Protein AF-A0A6C0GW89-F1 (afdb_monomer_lite)

Radius of gyration: 14.76 Å; chains: 1; bounding box: 35×14×40 Å

Secondary structure (DSSP, 8-state):
-HHHHHHHHHTS-HHHHHHHHHHHHHHHHHHHHHHHHHHHTTTTSTHHHHHHHHHHHHHHHHHHHHHHHHH--

Structure (mmCIF, N/CA/C/O backbone):
data_AF-A0A6C0GW89-F1
#
_entry.id   AF-A0A6C0GW89-F1
#
loop_
_atom_site.group_PDB
_atom_site.id
_atom_site.type_symbol
_atom_site.label_atom_id
_atom_site.label_alt_id
_atom_site.label_comp_id
_atom_site.label_asym_id
_atom_site.label_entity_id
_atom_site.label_seq_id
_atom_site.pdbx_PDB_ins_code
_atom_site.Cartn_x
_atom_site.Cartn_y
_atom_site.Cartn_z
_atom_site.occupancy
_atom_site.B_iso_or_equiv
_atom_site.auth_seq_id
_atom_site.auth_comp_id
_atom_site.auth_asym_id
_atom_site.auth_atom_id
_atom_site.pdbx_PDB_model_num
ATOM 1 N N . MET A 1 1 ? -7.348 3.031 -6.894 1.00 90.94 1 MET A N 1
ATOM 2 C CA . MET A 1 1 ? -6.783 2.801 -5.545 1.00 90.94 1 MET A CA 1
ATOM 3 C C . MET A 1 1 ? -7.262 3.822 -4.509 1.00 90.94 1 MET A C 1
ATOM 5 O O . MET A 1 1 ? -7.926 3.406 -3.575 1.00 90.94 1 MET A O 1
ATOM 9 N N . ASN A 1 2 ? -7.010 5.133 -4.665 1.00 92.88 2 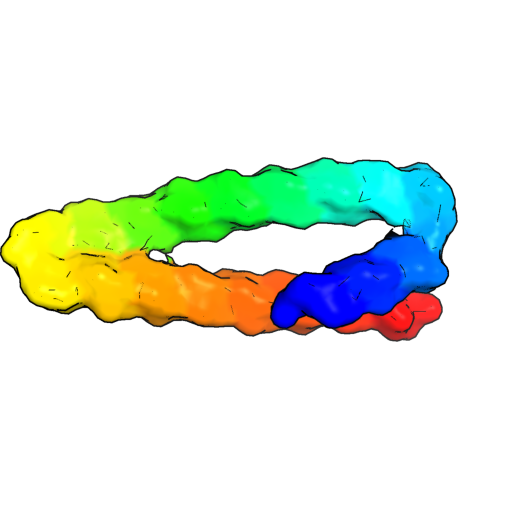ASN A N 1
ATOM 10 C CA . ASN A 1 2 ? -7.326 6.148 -3.634 1.00 92.88 2 ASN A CA 1
ATOM 11 C C . ASN A 1 2 ? -8.766 6.105 -3.093 1.00 92.88 2 ASN A C 1
ATOM 13 O O . ASN A 1 2 ? -8.962 6.262 -1.892 1.00 92.88 2 ASN A O 1
ATOM 17 N N . ARG A 1 3 ? -9.764 5.866 -3.957 1.00 96.06 3 ARG A N 1
ATOM 18 C CA . ARG A 1 3 ? -11.167 5.711 -3.537 1.00 96.06 3 ARG A CA 1
ATOM 19 C C . ARG A 1 3 ? -11.363 4.520 -2.591 1.00 96.06 3 ARG A 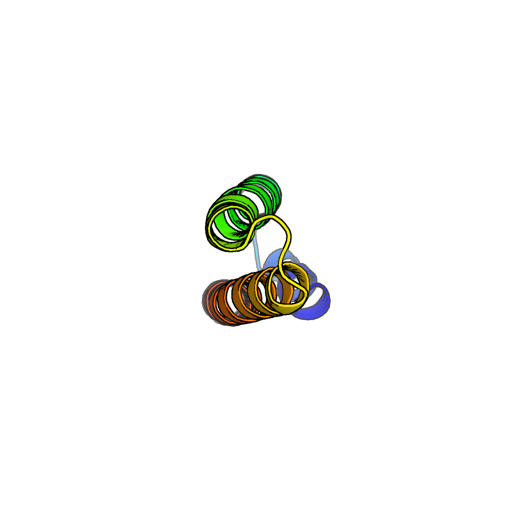C 1
ATOM 21 O O . ARG A 1 3 ? -11.949 4.691 -1.534 1.00 96.06 3 ARG A O 1
ATOM 28 N N . ILE A 1 4 ? -10.826 3.352 -2.951 1.00 96.62 4 ILE A N 1
ATOM 29 C CA . ILE A 1 4 ? -10.926 2.120 -2.151 1.00 96.62 4 ILE A CA 1
ATOM 30 C C . ILE A 1 4 ? -10.161 2.263 -0.833 1.00 96.62 4 ILE A C 1
ATOM 32 O O . ILE A 1 4 ? -10.678 1.898 0.207 1.00 96.62 4 ILE A O 1
ATOM 36 N N . TYR A 1 5 ? -8.981 2.888 -0.844 1.00 97.44 5 TYR A N 1
ATOM 37 C CA . TYR A 1 5 ? -8.230 3.183 0.381 1.00 97.44 5 TYR A CA 1
ATOM 38 C C . TYR A 1 5 ? -9.016 4.073 1.358 1.00 97.44 5 TYR A C 1
ATOM 40 O O . TYR A 1 5 ? -9.076 3.781 2.549 1.00 97.44 5 TYR A O 1
ATOM 48 N N . LYS A 1 6 ? -9.644 5.147 0.857 1.00 97.00 6 LYS A N 1
ATOM 49 C CA . LYS A 1 6 ? -10.492 6.023 1.681 1.00 97.00 6 LYS A CA 1
ATOM 50 C C . LYS A 1 6 ? -11.712 5.282 2.227 1.00 97.00 6 LYS A C 1
ATOM 52 O O . LYS A 1 6 ? -12.077 5.503 3.375 1.00 97.00 6 LYS A O 1
ATOM 57 N N . TYR A 1 7 ? -12.310 4.409 1.418 1.00 96.50 7 TYR A N 1
ATOM 58 C CA . TYR A 1 7 ? -13.424 3.576 1.852 1.00 96.50 7 TYR A CA 1
ATOM 59 C C . TYR A 1 7 ? -12.996 2.590 2.947 1.00 96.50 7 TYR A C 1
ATOM 61 O O . TYR A 1 7 ? -13.583 2.614 4.020 1.00 96.50 7 TYR A O 1
ATOM 69 N N . ALA A 1 8 ? -11.910 1.839 2.749 1.00 95.88 8 ALA A N 1
ATOM 70 C CA . ALA A 1 8 ? -11.366 0.932 3.759 1.00 95.88 8 ALA A CA 1
ATOM 71 C C . ALA A 1 8 ? -11.062 1.656 5.080 1.00 95.88 8 ALA A C 1
ATOM 73 O O . ALA A 1 8 ? -11.456 1.186 6.135 1.00 95.88 8 ALA A O 1
ATOM 74 N N . LEU A 1 9 ? -10.460 2.852 5.039 1.00 96.81 9 LEU A N 1
ATOM 75 C CA . LEU A 1 9 ? -10.245 3.656 6.250 1.00 96.81 9 LEU A CA 1
ATOM 76 C C . LEU A 1 9 ? -11.540 3.996 6.998 1.00 96.81 9 LEU A C 1
ATOM 78 O O . LEU A 1 9 ? -11.518 4.071 8.221 1.00 96.81 9 LEU A O 1
ATOM 82 N N . SER A 1 10 ? -12.643 4.229 6.284 1.00 96.00 10 SER A N 1
ATOM 83 C CA . SER A 1 10 ? -13.922 4.592 6.908 1.00 96.00 10 SER A CA 1
ATOM 84 C C . SER A 1 10 ? -14.591 3.441 7.662 1.00 96.00 10 SER A C 1
ATOM 86 O O . SER A 1 10 ? -15.445 3.705 8.499 1.00 96.00 10 SER A O 1
ATOM 88 N N . GLN A 1 11 ? -14.205 2.193 7.378 1.00 95.75 11 GLN A N 1
ATOM 89 C CA . GLN A 1 11 ? -14.756 0.996 8.025 1.00 95.75 11 GLN A CA 1
ATOM 90 C C . GLN A 1 11 ? -13.957 0.571 9.270 1.00 95.75 11 GLN A C 1
ATOM 92 O O . GLN A 1 11 ? -14.337 -0.368 9.957 1.00 95.75 11 GLN A O 1
ATOM 97 N N . LEU A 1 12 ? -12.839 1.243 9.561 1.00 94.75 12 LEU A N 1
ATOM 98 C CA . LEU A 1 12 ? -11.883 0.839 10.591 1.00 94.75 12 LEU A CA 1
ATOM 99 C C . LEU A 1 12 ? -11.936 1.750 11.822 1.00 94.75 12 LEU A C 1
ATOM 101 O O . LEU A 1 12 ? -12.169 2.961 11.714 1.00 94.75 12 LEU A O 1
ATOM 105 N N . SER A 1 13 ? -11.617 1.186 12.989 1.00 95.88 13 SER A N 1
ATOM 106 C CA . SER A 1 13 ? -11.391 1.951 14.221 1.00 95.88 13 SER A CA 1
ATOM 107 C C . SER A 1 13 ? -10.215 2.930 14.083 1.00 95.88 13 SER A C 1
ATOM 109 O O . SER A 1 13 ? -9.397 2.845 13.165 1.00 95.88 13 SER A O 1
ATOM 111 N N . VAL A 1 14 ? -10.087 3.882 15.012 1.00 96.75 14 VAL A N 1
ATOM 112 C CA . VAL A 1 14 ? -9.008 4.893 14.978 1.00 96.75 14 VAL A CA 1
ATOM 113 C C . VAL A 1 14 ? -7.613 4.250 15.020 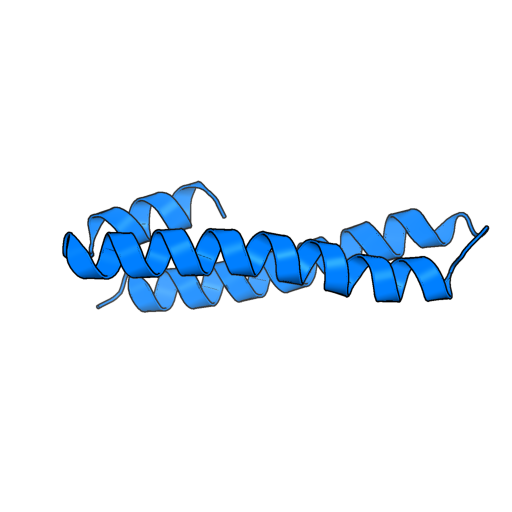1.00 96.75 14 VAL A C 1
ATOM 115 O O . VAL A 1 14 ? -6.693 4.696 14.323 1.00 96.75 14 VAL A O 1
ATOM 118 N N . GLU A 1 15 ? -7.458 3.187 15.807 1.00 96.50 15 GLU A N 1
ATOM 119 C CA . GLU A 1 15 ? -6.205 2.438 15.913 1.00 96.50 15 GLU A CA 1
ATOM 120 C C . GLU A 1 15 ? -5.878 1.725 14.592 1.00 96.50 15 GLU A C 1
ATOM 122 O O . GLU A 1 15 ? -4.804 1.925 14.016 1.00 96.50 15 GLU A O 1
ATOM 127 N N . GLU A 1 16 ? -6.840 0.993 14.032 1.00 96.62 16 GLU A N 1
ATOM 128 C CA . GLU A 1 16 ? -6.688 0.295 12.752 1.00 96.62 16 GLU A CA 1
ATOM 129 C C . GLU A 1 16 ? -6.432 1.258 11.585 1.00 96.62 16 GLU A C 1
ATOM 131 O O . GLU A 1 16 ? -5.619 0.974 10.704 1.00 96.62 16 GLU A O 1
ATOM 136 N N . GLN A 1 17 ? -7.054 2.439 11.584 1.00 97.25 17 GLN A N 1
ATOM 137 C CA . GLN A 1 17 ? -6.764 3.482 10.600 1.00 97.25 17 GLN A CA 1
ATOM 138 C C . GLN A 1 17 ? -5.308 3.946 10.667 1.00 97.25 17 GLN A C 1
ATOM 140 O O . GLN A 1 17 ? -4.702 4.234 9.631 1.00 97.25 17 GLN A O 1
ATOM 145 N N . THR A 1 18 ? -4.742 4.048 11.870 1.00 98.12 18 THR A N 1
ATOM 146 C CA . THR A 1 18 ? -3.338 4.430 12.067 1.00 98.12 18 THR A CA 1
ATOM 147 C C . THR A 1 18 ? -2.410 3.362 11.495 1.00 98.12 18 THR A C 1
ATOM 149 O O . THR A 1 18 ? -1.478 3.687 10.751 1.00 98.12 18 THR A O 1
ATOM 152 N N . LEU A 1 19 ? -2.722 2.087 11.740 1.00 97.81 19 LEU A N 1
ATOM 153 C CA . LEU A 1 19 ? -2.002 0.957 11.156 1.00 97.81 19 LEU A CA 1
ATOM 154 C C . LEU A 1 19 ? -2.115 0.943 9.625 1.00 97.81 19 LEU A C 1
ATOM 156 O O . LEU A 1 19 ? -1.096 0.861 8.936 1.00 97.81 19 LEU A O 1
ATOM 160 N N . LEU A 1 20 ? -3.319 1.119 9.070 1.00 97.31 20 LEU A N 1
ATOM 161 C CA . LEU A 1 20 ? -3.537 1.113 7.622 1.00 97.31 20 LEU A CA 1
ATOM 162 C C . LEU A 1 20 ? -2.848 2.296 6.923 1.00 97.31 20 LEU A C 1
ATOM 164 O O . LEU A 1 20 ? -2.269 2.121 5.849 1.00 97.31 20 LEU A O 1
ATOM 168 N N . LYS A 1 21 ? -2.847 3.491 7.526 1.00 98.31 21 LYS A N 1
ATOM 169 C CA . LYS A 1 21 ? -2.110 4.660 7.010 1.00 98.31 21 LYS A CA 1
ATOM 170 C C . LYS A 1 21 ? -0.610 4.382 6.933 1.00 98.31 21 LYS A C 1
ATOM 172 O O . LYS A 1 21 ? 0.017 4.698 5.919 1.00 98.31 21 LYS A O 1
ATOM 177 N N . THR A 1 22 ? -0.041 3.786 7.978 1.00 98.44 22 THR A N 1
ATOM 178 C CA . THR A 1 22 ? 1.377 3.404 8.014 1.00 98.44 22 THR A CA 1
ATOM 179 C C . THR A 1 22 ? 1.679 2.336 6.967 1.00 98.44 22 THR A C 1
ATOM 181 O O . THR A 1 22 ? 2.574 2.528 6.144 1.00 98.44 22 THR A O 1
ATOM 184 N N . ALA A 1 23 ? 0.875 1.272 6.908 1.00 98.12 23 ALA A N 1
ATOM 185 C CA . ALA A 1 23 ? 1.014 0.211 5.915 1.00 98.12 23 ALA A CA 1
ATOM 186 C C . ALA A 1 23 ? 0.938 0.753 4.479 1.00 98.12 23 ALA A C 1
ATOM 188 O O . ALA A 1 23 ? 1.751 0.384 3.635 1.00 98.12 23 ALA A O 1
ATOM 189 N N . GLN A 1 24 ? 0.015 1.678 4.197 1.00 98.25 24 GLN A N 1
ATOM 190 C CA . GLN A 1 24 ? -0.139 2.264 2.867 1.00 98.25 24 GLN A CA 1
ATOM 191 C C . GLN A 1 24 ? 1.076 3.106 2.451 1.00 98.25 24 GLN A C 1
ATOM 193 O O . GLN A 1 24 ? 1.486 3.047 1.290 1.00 98.25 24 GLN A O 1
ATOM 198 N N . LYS A 1 25 ? 1.671 3.870 3.378 1.00 98.44 25 LYS A N 1
ATOM 199 C CA . LYS A 1 25 ? 2.911 4.622 3.121 1.00 98.44 25 LYS A CA 1
ATOM 200 C C . LYS A 1 25 ? 4.082 3.680 2.842 1.00 98.44 25 LYS A C 1
ATOM 202 O O . LYS A 1 25 ? 4.769 3.855 1.839 1.00 98.44 25 LYS A O 1
ATOM 207 N N . SER A 1 26 ? 4.267 2.658 3.676 1.00 98.56 26 SER A N 1
ATOM 208 C CA . SER A 1 26 ? 5.316 1.648 3.485 1.00 98.56 26 SER A CA 1
ATOM 209 C C . SER A 1 26 ? 5.148 0.896 2.165 1.00 98.56 26 SER A C 1
ATOM 211 O O . SER A 1 26 ? 6.124 0.675 1.449 1.00 98.56 26 SER A O 1
ATOM 213 N N . TRP A 1 27 ? 3.908 0.575 1.790 1.00 98.50 27 TRP A N 1
ATOM 214 C CA . TRP A 1 27 ? 3.595 -0.076 0.523 1.00 98.50 27 TRP A CA 1
ATOM 215 C C . TRP A 1 27 ? 3.962 0.784 -0.694 1.00 98.50 27 TRP A C 1
ATOM 217 O O . TRP A 1 27 ? 4.498 0.256 -1.666 1.00 98.50 27 TRP A O 1
ATOM 227 N N . LEU A 1 28 ? 3.739 2.105 -0.655 1.00 98.19 28 LEU A N 1
ATOM 228 C CA . LEU A 1 28 ? 4.155 3.003 -1.743 1.00 98.19 28 LEU A CA 1
ATOM 229 C C . LEU A 1 28 ? 5.678 2.984 -1.932 1.00 98.19 28 LEU A C 1
ATOM 231 O O . LEU A 1 28 ? 6.151 2.842 -3.061 1.00 98.19 28 LEU A O 1
ATOM 235 N N . THR A 1 29 ? 6.432 3.057 -0.831 1.00 98.12 29 THR A N 1
ATOM 236 C CA . THR A 1 29 ? 7.899 2.951 -0.848 1.00 98.12 29 THR A CA 1
ATOM 237 C C . THR A 1 29 ? 8.352 1.606 -1.408 1.00 98.12 29 THR A C 1
ATOM 239 O O . THR A 1 29 ? 9.221 1.566 -2.280 1.00 98.12 29 THR A O 1
ATOM 242 N N . PHE A 1 30 ? 7.741 0.507 -0.952 1.00 97.81 30 PHE A N 1
ATOM 243 C CA . PHE A 1 30 ? 8.006 -0.829 -1.479 1.00 97.81 30 PHE A CA 1
ATOM 244 C C . PHE A 1 30 ? 7.744 -0.892 -2.984 1.00 97.81 30 PHE A C 1
ATOM 246 O O . PHE A 1 30 ? 8.657 -1.236 -3.726 1.00 97.81 30 PHE A O 1
ATOM 253 N N . ARG A 1 31 ? 6.550 -0.504 -3.451 1.00 97.44 31 ARG A N 1
ATOM 254 C CA . ARG A 1 31 ? 6.166 -0.539 -4.870 1.00 97.44 31 ARG A CA 1
ATOM 255 C C . ARG A 1 31 ? 7.176 0.207 -5.729 1.00 97.44 31 ARG A C 1
ATOM 257 O O . ARG A 1 31 ? 7.616 -0.299 -6.757 1.00 97.44 31 ARG A O 1
ATOM 264 N N . ASP A 1 32 ? 7.539 1.417 -5.320 1.00 95.31 32 ASP A N 1
ATOM 265 C CA . ASP A 1 32 ? 8.409 2.262 -6.126 1.00 95.31 32 ASP A CA 1
ATOM 266 C C . ASP A 1 32 ? 9.845 1.731 -6.162 1.00 95.31 32 ASP A C 1
ATOM 268 O O . ASP A 1 32 ? 10.465 1.745 -7.226 1.00 95.31 32 ASP A O 1
ATOM 272 N N . ASN A 1 33 ? 10.364 1.210 -5.048 1.00 95.06 33 ASN A N 1
ATOM 273 C CA . ASN A 1 33 ? 11.690 0.592 -5.010 1.00 95.06 33 ASN A CA 1
ATOM 274 C C . ASN A 1 33 ? 11.719 -0.750 -5.746 1.00 95.06 33 ASN A C 1
ATOM 276 O O . ASN A 1 33 ? 12.623 -0.983 -6.545 1.00 95.06 33 ASN A O 1
ATOM 280 N N . HIS A 1 34 ? 10.706 -1.589 -5.542 1.00 93.88 34 HIS A N 1
ATOM 281 C CA . HIS A 1 34 ? 10.537 -2.865 -6.224 1.00 93.88 34 HIS A CA 1
ATOM 282 C C . HIS A 1 34 ? 10.495 -2.662 -7.741 1.00 93.88 34 HIS A C 1
ATOM 284 O O . HIS A 1 34 ? 11.326 -3.212 -8.455 1.00 93.88 34 HIS A O 1
ATOM 290 N N . CYS A 1 35 ? 9.634 -1.774 -8.247 1.00 93.56 35 CYS A N 1
ATOM 291 C CA . CYS A 1 35 ? 9.549 -1.525 -9.686 1.00 93.56 35 CYS A CA 1
ATOM 292 C C . CYS A 1 35 ? 10.814 -0.887 -10.271 1.00 93.56 35 CYS A C 1
ATOM 294 O O . CYS A 1 35 ? 11.151 -1.159 -11.424 1.00 93.56 35 CYS A O 1
ATOM 296 N N . LYS A 1 36 ? 11.562 -0.085 -9.498 1.00 89.88 36 LYS A N 1
ATOM 297 C CA . LYS A 1 36 ? 12.876 0.416 -9.936 1.00 89.88 36 LYS A CA 1
ATOM 298 C C . LYS A 1 36 ? 13.865 -0.716 -10.202 1.00 89.88 36 LYS A C 1
ATOM 300 O O . LYS A 1 36 ? 14.639 -0.580 -11.142 1.00 89.88 36 LYS A O 1
ATOM 305 N N . VAL A 1 37 ? 13.833 -1.815 -9.443 1.00 86.50 37 VAL A N 1
ATOM 306 C CA . VAL A 1 37 ? 14.690 -2.987 -9.708 1.00 86.50 37 VAL A CA 1
ATOM 307 C C . VAL A 1 37 ? 14.405 -3.554 -11.099 1.00 86.50 37 VAL A C 1
ATOM 309 O O . VAL A 1 37 ? 15.339 -3.722 -11.878 1.00 86.50 37 VAL A O 1
ATOM 312 N N . TYR A 1 38 ? 13.129 -3.735 -11.456 1.00 76.94 38 TYR A N 1
ATOM 313 C CA . TYR A 1 38 ? 12.744 -4.169 -12.804 1.00 76.94 38 TYR A CA 1
ATOM 314 C C . TYR A 1 38 ? 13.177 -3.165 -13.866 1.00 76.94 38 TYR A C 1
ATOM 316 O O . TYR A 1 38 ? 13.777 -3.556 -14.857 1.00 76.94 38 TYR A O 1
ATOM 324 N N . GLY A 1 39 ? 12.957 -1.865 -13.648 1.00 72.19 39 GLY A N 1
ATOM 325 C CA . GLY A 1 39 ? 13.431 -0.827 -14.568 1.00 72.19 39 GLY A CA 1
ATOM 326 C C . GLY A 1 39 ? 14.949 -0.870 -14.776 1.00 72.19 39 GLY A C 1
ATOM 327 O O . GLY A 1 39 ? 15.418 -0.686 -15.897 1.00 72.19 39 GLY A O 1
ATOM 328 N N . LYS A 1 40 ? 15.727 -1.176 -13.727 1.00 74.25 40 LYS A N 1
ATOM 329 C CA . LYS A 1 40 ? 17.184 -1.273 -13.842 1.00 74.25 40 LYS A CA 1
ATOM 330 C C . LYS A 1 40 ? 17.654 -2.419 -14.737 1.00 74.25 40 LYS A C 1
ATOM 332 O O . LYS A 1 40 ? 18.691 -2.270 -15.375 1.00 74.25 40 LYS A O 1
ATOM 337 N N . MET A 1 41 ? 16.892 -3.509 -14.833 1.00 69.81 41 MET A N 1
ATOM 338 C CA . MET A 1 41 ? 17.198 -4.617 -15.752 1.00 69.81 41 MET A CA 1
ATOM 339 C C . MET A 1 41 ? 17.141 -4.195 -17.230 1.00 69.81 41 MET A C 1
ATOM 341 O O . MET A 1 41 ? 17.717 -4.865 -18.077 1.00 69.81 41 MET A O 1
ATOM 345 N N . TYR A 1 42 ? 16.488 -3.069 -17.534 1.00 66.75 42 TYR A N 1
ATOM 346 C CA . TYR A 1 42 ? 16.287 -2.543 -18.887 1.00 66.75 42 TYR A CA 1
ATOM 347 C C . TYR A 1 42 ? 16.991 -1.193 -19.112 1.00 66.75 42 TYR A C 1
ATOM 349 O O . TYR A 1 42 ? 16.615 -0.456 -20.030 1.00 66.75 42 TYR A O 1
ATOM 357 N N . HIS A 1 43 ? 17.977 -0.846 -18.270 1.00 70.69 43 HIS A N 1
ATOM 358 C CA . HIS A 1 43 ? 18.688 0.438 -18.308 1.00 70.69 43 HIS A CA 1
ATOM 359 C C . HIS A 1 43 ? 19.147 0.799 -19.732 1.00 70.69 43 HIS A C 1
ATOM 361 O O . HIS A 1 43 ? 19.825 0.018 -20.392 1.00 70.69 43 HIS A O 1
ATOM 367 N N . GLY A 1 44 ? 18.778 1.997 -20.198 1.00 68.25 44 GLY A N 1
ATOM 368 C CA . GLY A 1 44 ? 19.154 2.506 -21.525 1.00 68.25 44 GLY A CA 1
ATOM 369 C C . GLY A 1 44 ? 18.248 2.061 -22.679 1.00 68.25 44 GLY A C 1
ATOM 370 O O . GLY A 1 44 ? 18.411 2.559 -23.789 1.00 68.25 44 GLY A O 1
ATOM 371 N N . SER A 1 45 ? 17.264 1.186 -22.437 1.00 75.56 45 SER A N 1
ATOM 372 C CA . SER A 1 45 ? 16.282 0.795 -23.453 1.00 75.56 45 SER A CA 1
ATOM 373 C C . SER A 1 45 ? 14.994 1.635 -23.380 1.00 75.56 45 SER A C 1
ATOM 375 O O . SER A 1 45 ? 14.540 1.982 -22.283 1.00 75.56 45 SER A O 1
ATOM 377 N N . PRO A 1 46 ? 14.316 1.882 -24.517 1.00 71.81 46 PRO A N 1
ATOM 378 C CA . PRO A 1 46 ? 12.967 2.459 -24.530 1.00 71.81 46 PRO A CA 1
ATOM 379 C C . PRO A 1 46 ? 11.934 1.631 -23.739 1.00 71.81 46 PRO A C 1
ATOM 381 O O . PRO A 1 46 ? 10.955 2.176 -23.229 1.00 71.81 46 PRO A O 1
ATOM 384 N N . GLY A 1 47 ? 12.168 0.321 -23.581 1.00 77.62 47 GLY A N 1
ATOM 385 C CA . GLY A 1 47 ? 11.303 -0.594 -22.829 1.00 77.62 47 GLY A CA 1
ATOM 386 C C . GLY A 1 47 ? 11.305 -0.370 -21.312 1.00 77.62 47 GLY A C 1
ATOM 387 O O . GLY A 1 47 ? 10.352 -0.756 -20.638 1.00 77.62 47 GLY A O 1
ATOM 388 N N . MET A 1 48 ? 12.314 0.314 -20.760 1.00 79.81 48 MET A N 1
ATOM 389 C CA . MET A 1 48 ? 12.439 0.574 -19.319 1.00 79.81 48 MET A CA 1
ATOM 390 C C . MET A 1 48 ? 11.211 1.279 -18.727 1.00 79.81 48 MET A C 1
ATOM 392 O O . MET A 1 48 ? 10.716 0.898 -17.664 1.00 79.81 48 MET A O 1
ATOM 396 N N . VAL A 1 49 ? 10.705 2.306 -19.416 1.00 83.12 49 VAL A N 1
ATOM 397 C CA . VAL A 1 49 ? 9.546 3.089 -18.959 1.00 83.12 49 VAL A CA 1
ATOM 398 C C . VAL A 1 49 ? 8.282 2.232 -18.961 1.00 83.12 49 VAL A C 1
ATOM 400 O O . VAL A 1 49 ? 7.493 2.291 -18.016 1.00 83.12 49 VAL A O 1
ATOM 403 N N . MET A 1 50 ? 8.117 1.393 -19.987 1.00 86.31 50 MET A N 1
ATOM 404 C CA . MET A 1 50 ? 6.986 0.477 -20.088 1.00 86.31 50 MET A CA 1
ATOM 4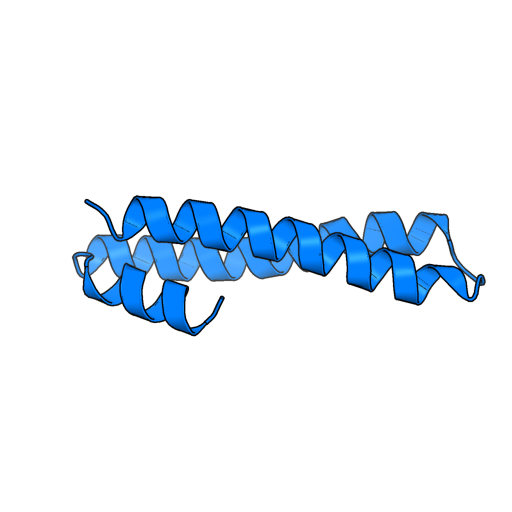05 C C . MET A 1 50 ? 7.016 -0.561 -18.961 1.00 86.31 50 MET A C 1
ATOM 407 O O . MET A 1 50 ? 6.010 -0.736 -18.277 1.00 86.31 50 MET A O 1
ATOM 411 N N . MET A 1 51 ? 8.172 -1.171 -18.683 1.00 87.00 51 MET A N 1
ATOM 412 C CA . MET A 1 51 ? 8.312 -2.160 -17.604 1.00 87.00 51 MET A CA 1
ATOM 413 C C . MET A 1 51 ? 8.040 -1.562 -16.218 1.00 87.00 51 MET A C 1
ATOM 415 O O . MET A 1 51 ? 7.359 -2.175 -15.393 1.00 87.00 51 MET A O 1
ATOM 419 N N . LEU A 1 52 ? 8.491 -0.327 -15.970 1.00 89.88 52 LEU A N 1
ATOM 420 C CA . LEU A 1 52 ? 8.155 0.416 -14.751 1.00 89.88 52 LEU A CA 1
ATOM 421 C C . LEU A 1 52 ? 6.644 0.633 -14.604 1.00 89.88 52 LEU A C 1
ATOM 423 O O . LEU A 1 52 ? 6.100 0.487 -13.506 1.00 89.88 52 LEU A O 1
ATOM 427 N N . ALA A 1 53 ? 5.966 0.996 -15.694 1.00 91.25 53 ALA A N 1
ATOM 428 C CA . ALA A 1 53 ? 4.525 1.222 -15.697 1.00 91.25 53 ALA A CA 1
ATOM 429 C C . ALA A 1 53 ? 3.738 -0.078 -15.467 1.00 91.25 53 ALA A C 1
ATOM 431 O O . ALA A 1 53 ? 2.803 -0.082 -14.663 1.00 91.25 53 ALA A O 1
ATOM 432 N N . VAL A 1 54 ? 4.144 -1.177 -16.112 1.00 93.00 54 VAL A N 1
ATOM 433 C CA . VAL A 1 54 ? 3.533 -2.506 -15.946 1.00 93.00 54 VAL A CA 1
ATOM 434 C C . VAL A 1 54 ? 3.642 -2.971 -14.494 1.00 93.00 54 VAL A C 1
ATOM 436 O O . VAL A 1 54 ? 2.615 -3.218 -13.865 1.00 93.00 54 VAL A O 1
ATOM 439 N N . CYS A 1 55 ? 4.845 -2.957 -13.912 1.00 94.94 55 CYS A N 1
ATOM 440 C CA . CYS A 1 55 ? 5.048 -3.351 -12.514 1.00 94.94 55 CYS A CA 1
ATOM 441 C C . CYS A 1 55 ? 4.183 -2.531 -11.543 1.00 94.94 55 CYS A C 1
ATOM 443 O O . CYS A 1 55 ? 3.505 -3.068 -10.663 1.00 94.94 55 CYS A O 1
ATOM 445 N N . ARG A 1 56 ? 4.150 -1.201 -11.718 1.00 95.94 56 ARG A N 1
ATOM 446 C CA . ARG A 1 56 ? 3.334 -0.323 -10.866 1.00 95.94 56 ARG A CA 1
ATOM 447 C C . ARG A 1 56 ? 1.850 -0.639 -10.987 1.00 95.94 56 ARG A C 1
ATOM 449 O O . ARG A 1 56 ? 1.144 -0.571 -9.979 1.00 95.94 56 ARG A O 1
ATOM 456 N N . LYS A 1 57 ? 1.377 -0.949 -12.196 1.00 97.12 57 LYS A N 1
ATOM 457 C CA . LYS A 1 57 ? -0.016 -1.318 -12.455 1.00 97.12 57 LYS A CA 1
ATOM 458 C C . LYS A 1 57 ? -0.373 -2.608 -11.722 1.00 97.12 57 LYS A C 1
ATOM 460 O O . LYS A 1 57 ? -1.338 -2.595 -10.964 1.00 97.12 57 LYS A O 1
ATOM 465 N N . GLU A 1 58 ? 0.408 -3.668 -11.897 1.00 97.31 58 GLU A N 1
ATOM 466 C CA . GLU A 1 58 ? 0.147 -4.983 -11.293 1.00 97.31 58 GLU A CA 1
ATOM 467 C C . GLU A 1 58 ? 0.104 -4.913 -9.766 1.00 97.31 58 GLU A C 1
ATOM 469 O O . GLU A 1 58 ? -0.899 -5.281 -9.156 1.00 97.31 58 GLU A O 1
ATOM 474 N N . LEU A 1 59 ? 1.123 -4.313 -9.142 1.00 97.94 59 LEU A N 1
ATOM 475 C CA . LEU A 1 59 ? 1.131 -4.145 -7.688 1.00 97.94 59 LEU A CA 1
ATOM 476 C C . LEU A 1 59 ? -0.048 -3.300 -7.197 1.00 97.94 59 LEU A C 1
ATOM 478 O O . LEU A 1 59 ? -0.625 -3.586 -6.150 1.00 97.94 59 LEU A O 1
ATOM 482 N N . THR A 1 60 ? -0.433 -2.260 -7.943 1.00 98.25 60 THR A N 1
ATOM 483 C CA . THR A 1 60 ? -1.583 -1.423 -7.572 1.00 98.25 60 THR A CA 1
ATOM 484 C C . THR A 1 60 ? -2.901 -2.193 -7.655 1.00 98.25 60 THR A C 1
ATOM 486 O O . THR A 1 60 ? -3.783 -1.939 -6.837 1.00 98.25 60 THR A O 1
ATOM 489 N N . LEU A 1 61 ? -3.045 -3.122 -8.605 1.00 98.31 61 LEU A N 1
ATOM 490 C CA . LEU A 1 61 ? -4.217 -3.996 -8.697 1.00 98.31 61 LEU A CA 1
ATOM 491 C C . LEU A 1 61 ? -4.283 -4.951 -7.502 1.00 98.31 61 LEU A C 1
ATOM 493 O O . LEU A 1 61 ? -5.308 -4.980 -6.830 1.00 98.31 61 LEU A O 1
ATOM 497 N N . HI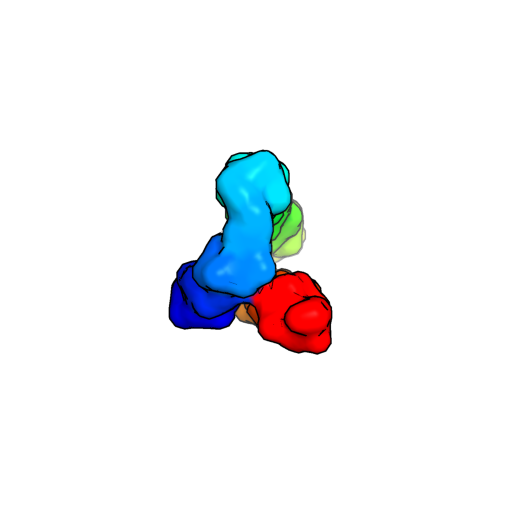S A 1 62 ? -3.183 -5.623 -7.154 1.00 98.12 62 HIS A N 1
ATOM 498 C CA . HIS A 1 62 ? -3.139 -6.479 -5.960 1.00 98.12 62 HIS A CA 1
ATOM 499 C C . HIS A 1 62 ? -3.472 -5.705 -4.684 1.00 98.12 62 HIS A C 1
ATOM 501 O O . HIS A 1 62 ? -4.294 -6.138 -3.882 1.00 98.12 62 HIS A O 1
ATOM 507 N N . ARG A 1 63 ? -2.921 -4.495 -4.534 1.00 98.12 63 ARG A N 1
ATOM 508 C CA . ARG A 1 63 ? -3.219 -3.654 -3.374 1.00 98.12 63 ARG A CA 1
ATOM 509 C C . ARG A 1 63 ? -4.684 -3.233 -3.302 1.00 98.12 63 ARG A C 1
ATOM 511 O O . ARG A 1 63 ? -5.203 -3.029 -2.210 1.00 98.12 63 ARG A O 1
ATOM 518 N N . ILE A 1 64 ? -5.355 -3.056 -4.440 1.00 97.94 64 ILE A N 1
ATOM 519 C CA . ILE A 1 64 ? -6.795 -2.778 -4.454 1.00 97.94 64 ILE A CA 1
ATOM 520 C C . ILE A 1 64 ? -7.568 -3.968 -3.885 1.00 97.94 64 ILE A C 1
ATOM 522 O O . ILE A 1 64 ? -8.459 -3.732 -3.076 1.00 97.94 64 ILE A O 1
ATOM 526 N N . GLU A 1 65 ? -7.217 -5.200 -4.256 1.00 97.56 65 GLU A N 1
ATOM 527 C CA . GLU A 1 65 ? -7.876 -6.398 -3.721 1.00 97.56 65 GLU A CA 1
ATOM 528 C C . GLU A 1 65 ? -7.631 -6.558 -2.214 1.00 97.56 65 GLU A C 1
ATOM 530 O O . GLU A 1 65 ? -8.583 -6.739 -1.461 1.00 97.56 65 GLU A O 1
ATOM 535 N N . GLU A 1 66 ? -6.399 -6.352 -1.736 1.00 96.56 66 GLU A N 1
ATOM 536 C CA . GLU A 1 66 ? -6.107 -6.343 -0.292 1.00 96.56 66 GLU A CA 1
ATOM 537 C C . GLU A 1 66 ? -6.952 -5.309 0.474 1.00 96.56 66 GLU A C 1
ATOM 539 O O . GLU A 1 66 ? -7.454 -5.581 1.563 1.00 96.56 66 GLU A O 1
ATOM 544 N N . LEU A 1 67 ? -7.122 -4.107 -0.089 1.00 96.81 67 LEU A N 1
ATOM 545 C CA . LEU A 1 67 ? -7.914 -3.047 0.537 1.00 96.81 67 LEU A CA 1
ATOM 546 C C . LEU A 1 67 ? -9.418 -3.350 0.527 1.00 96.81 67 LEU A C 1
ATOM 548 O O . LEU A 1 67 ? -10.105 -2.913 1.448 1.00 96.81 67 LEU A O 1
ATOM 552 N N . LYS A 1 68 ? -9.929 -4.073 -0.480 1.00 95.88 68 LYS A N 1
ATOM 553 C CA . LYS A 1 68 ? -11.334 -4.510 -0.512 1.00 95.88 68 LYS A CA 1
ATOM 554 C C . LYS A 1 68 ? -11.630 -5.498 0.610 1.00 95.88 68 LYS A C 1
ATOM 556 O O . LYS A 1 68 ? -12.592 -5.287 1.339 1.00 95.88 68 LYS A O 1
ATOM 561 N N . VAL A 1 69 ? -10.747 -6.475 0.825 1.00 94.06 69 VAL A N 1
ATOM 562 C CA . VAL A 1 69 ? -10.876 -7.457 1.919 1.00 94.06 69 VAL A CA 1
ATOM 563 C C . VAL A 1 69 ? -10.949 -6.770 3.286 1.00 94.06 69 VAL A C 1
ATOM 565 O O . VAL A 1 69 ? -11.706 -7.189 4.154 1.00 94.06 69 VAL A O 1
ATOM 568 N N . LEU A 1 70 ? -10.198 -5.682 3.488 1.00 89.69 70 LEU A N 1
ATOM 569 C CA . LEU A 1 70 ? -10.275 -4.894 4.725 1.00 89.69 70 LEU A CA 1
ATOM 570 C C . LEU A 1 70 ? -11.589 -4.112 4.871 1.00 89.69 70 LEU A C 1
ATOM 572 O O . LEU A 1 70 ? -11.960 -3.780 5.991 1.00 89.69 70 LEU A O 1
ATOM 576 N N . SER A 1 71 ? -12.257 -3.789 3.762 1.00 85.50 71 SER A N 1
ATOM 577 C CA 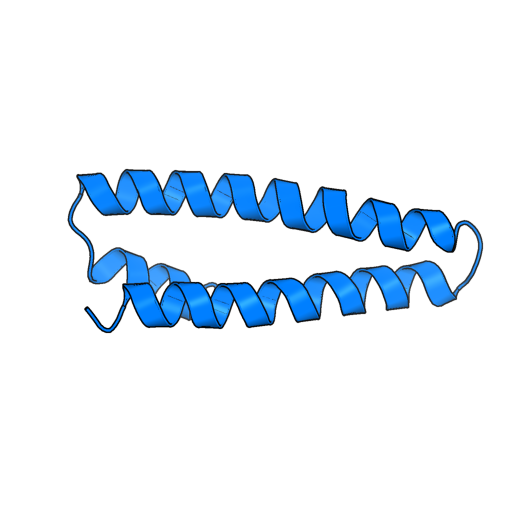. SER A 1 71 ? -13.501 -3.011 3.745 1.00 85.50 71 SER A CA 1
ATOM 578 C C . SER A 1 71 ? -14.782 -3.847 3.760 1.00 85.50 71 SER A C 1
ATOM 580 O O . SER A 1 71 ? -15.857 -3.280 3.895 1.00 85.50 71 SER A O 1
ATOM 582 N N . GLU A 1 72 ? -14.670 -5.164 3.597 1.00 83.12 72 GLU A N 1
ATOM 583 C CA . GLU A 1 72 ? -15.785 -6.127 3.584 1.00 83.12 72 GLU A CA 1
ATOM 584 C C . GLU A 1 72 ? -15.952 -6.856 4.935 1.00 83.12 72 GLU A C 1
ATOM 586 O O . GLU A 1 72 ? -16.643 -7.870 5.007 1.00 83.12 72 GLU A O 1
ATOM 591 N N . ARG A 1 73 ? -15.282 -6.369 5.988 1.00 62.38 73 ARG A N 1
ATOM 592 C CA . ARG A 1 73 ? -15.356 -6.913 7.351 1.00 62.38 73 ARG A CA 1
ATOM 593 C C . ARG A 1 73 ? -16.640 -6.537 8.079 1.00 62.38 73 ARG A C 1
ATOM 595 O O . ARG A 1 73 ? -17.156 -5.428 7.827 1.00 62.38 73 ARG A O 1
#

pLDDT: mean 91.33, std 9.44, range [62.38, 98.56]

Organism: NCBI:txid2704465

InterPro domains:
  IPR009739 Lysozyme inhibitor LprI-like, N-terminal [PF07007] (1-67)

Sequence (73 aa):
MNRIYKYALSQLSVEEQTLLKTAQKSWLTFRDNHCKVYGKMYHGSPGMVMMLAVCRKELTLHRIEELKVLSER

Foldseek 3Di:
DVVLLVLLLVQDDPVVNVVSVVVVVVLVVVQQVVLVVVLVVQPPDPCSVVSSVVSSVVSVVVVSVVSVVSNVD